Protein AF-A0A1D2N9V9-F1 (afdb_monomer)

Secondary structure (DSSP, 8-state):
-PPPP-PPP-------PPP----SPPEEEEEEE-SSS-EEEEEEPPPGGGTSS-------------

Radius of gyration: 24.59 Å; Cα contacts (8 Å, |Δi|>4): 58; chains: 1; bounding box: 45×29×79 Å

InterPro domains:
  IPR003961 Fibronectin type III [PF00041] (25-62)
  IPR003961 Fibronectin type III [PS50853] (25-66)
  IPR003961 Fibronectin type III [cd00063] (24-60)
  IPR013783 Immunoglobulin-like fold [G3DSA:2.60.40.10] (7-66)
  IPR036116 Fibronectin type III superfamily [SSF49265] (15-63)

Nearest PDB structures (foldseek):
  6tpu-assembly2_B  TM=9.549E-01  e=1.036E-01  Homo sapiens
  7y5r-assembly1_A  TM=8.983E-01  e=2.004E-01  Chelicerata

Sequence (66 aa):
MLQTPKTKCGTNLVVTTDGEPPSGPPQYVTVEPVSSTEFRISWQPPAKDHRHGQILGYSVGIKRTR

Foldseek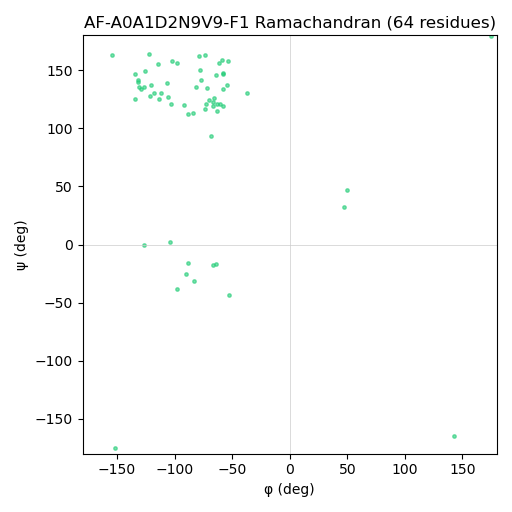 3Di:
DDDDPPDPDDDDDDDDDDADAFQFDWAPWDWDDPDPPDIDIDTHHGDPVRRSDDDPDDDDDDDDDD

Solvent-accessible surface area (backbone atoms only — not comparable to full-atom values): 4818 Å² total; per-residue (Å²): 134,87,84,75,83,84,74,81,77,82,81,84,83,84,85,81,80,84,67,50,79,56,80,47,65,68,33,79,75,47,78,43,81,74,52,100,88,43,70,51,74,48,66,42,72,37,58,77,92,28,28,47,55,80,88,89,78,86,86,86,84,88,80,88,84,131

Organism: Orchesella cincta (NCBI:txid48709)

pLDDT: mean 87.25, std 13.99, range [41.53, 97.62]

Structure (mmCIF, N/CA/C/O backbone):
data_AF-A0A1D2N9V9-F1
#
_entry.id   AF-A0A1D2N9V9-F1
#
loop_
_atom_site.group_PDB
_atom_site.id
_atom_site.type_symbol
_atom_site.label_atom_id
_atom_site.label_alt_id
_atom_site.label_comp_id
_atom_site.label_asym_id
_atom_site.label_entity_id
_atom_site.label_seq_id
_atom_site.pdbx_PDB_ins_code
_atom_site.Cartn_x
_atom_site.Cartn_y
_atom_site.Cartn_z
_atom_site.occupancy
_atom_site.B_iso_or_equiv
_atom_site.auth_seq_id
_atom_site.auth_comp_id
_atom_site.auth_asym_id
_atom_site.auth_atom_id
_atom_site.pdbx_PDB_model_num
ATOM 1 N N . MET A 1 1 ? 32.122 -14.365 -58.419 1.00 41.53 1 MET A N 1
ATOM 2 C CA . MET A 1 1 ? 30.885 -13.739 -57.902 1.00 41.53 1 MET A CA 1
ATOM 3 C C . MET A 1 1 ? 30.963 -13.777 -56.383 1.00 41.53 1 MET A C 1
ATOM 5 O O . MET A 1 1 ? 31.046 -14.870 -55.842 1.00 41.53 1 MET A O 1
ATOM 9 N N . LEU A 1 2 ? 31.084 -12.629 -55.712 1.00 44.47 2 LEU A N 1
ATOM 10 C CA . LEU A 1 2 ? 31.321 -12.572 -54.266 1.00 44.47 2 LEU A CA 1
ATOM 11 C C . LEU A 1 2 ? 30.111 -13.118 -53.490 1.00 44.47 2 LEU A C 1
ATOM 13 O O . LEU A 1 2 ? 28.999 -12.625 -53.666 1.00 44.47 2 LEU A O 1
ATOM 17 N N . GLN A 1 3 ? 30.326 -14.097 -52.608 1.00 48.78 3 GLN A N 1
ATOM 18 C CA . GLN A 1 3 ? 29.372 -14.398 -51.542 1.00 48.78 3 GLN A CA 1
ATOM 19 C C . GLN A 1 3 ? 29.473 -13.282 -50.499 1.00 48.78 3 GLN A C 1
ATOM 21 O O . GLN A 1 3 ? 30.525 -13.076 -49.896 1.00 48.78 3 GLN A O 1
ATOM 26 N N . THR A 1 4 ? 28.393 -12.527 -50.315 1.00 51.97 4 THR A N 1
ATOM 27 C CA . THR A 1 4 ? 28.313 -11.493 -49.283 1.00 51.97 4 THR A CA 1
ATOM 28 C C . THR A 1 4 ? 28.211 -12.135 -47.895 1.00 51.97 4 THR A C 1
ATOM 30 O O . THR A 1 4 ? 27.409 -13.056 -47.706 1.00 51.97 4 THR A O 1
ATOM 33 N N . PRO A 1 5 ? 28.974 -11.664 -46.891 1.00 59.03 5 PRO A N 1
ATOM 34 C CA . PRO A 1 5 ? 28.756 -12.087 -45.517 1.00 59.03 5 PRO A CA 1
ATOM 35 C C . PRO A 1 5 ? 27.397 -11.549 -45.048 1.00 59.03 5 PRO A C 1
ATOM 37 O O . PRO A 1 5 ? 27.137 -10.347 -45.091 1.00 59.03 5 PRO A O 1
ATOM 40 N N . LYS A 1 6 ? 26.502 -12.445 -44.616 1.00 62.28 6 LYS A N 1
ATOM 41 C CA . LYS A 1 6 ? 25.243 -12.079 -43.954 1.00 62.28 6 LYS A CA 1
ATOM 42 C C . LYS A 1 6 ? 25.579 -11.492 -42.582 1.00 62.28 6 LYS A C 1
ATOM 44 O O . LYS A 1 6 ? 25.758 -12.226 -41.614 1.00 62.28 6 LYS A O 1
ATOM 49 N N . THR A 1 7 ? 25.699 -10.171 -42.504 1.00 63.09 7 THR A N 1
ATOM 50 C CA . THR A 1 7 ? 25.895 -9.451 -41.243 1.00 63.09 7 THR A CA 1
ATOM 51 C C . THR A 1 7 ? 24.697 -9.714 -40.332 1.00 63.09 7 THR A C 1
ATOM 53 O O . THR A 1 7 ? 23.554 -9.459 -40.710 1.00 63.09 7 THR A O 1
ATOM 56 N N . LYS A 1 8 ? 24.952 -10.277 -39.146 1.00 71.94 8 LYS A N 1
ATOM 57 C CA . LYS A 1 8 ? 23.922 -10.595 -38.151 1.00 71.94 8 LYS A CA 1
ATOM 58 C C . LYS A 1 8 ? 23.174 -9.305 -37.778 1.00 71.94 8 LYS A C 1
ATOM 60 O O . LYS A 1 8 ? 23.794 -8.348 -37.321 1.00 71.94 8 LYS A O 1
ATOM 65 N N . CYS A 1 9 ? 21.864 -9.277 -38.018 1.00 59.81 9 CYS A N 1
ATOM 66 C CA . CYS A 1 9 ? 21.005 -8.124 -37.752 1.00 59.81 9 CYS A CA 1
ATOM 67 C C . CYS A 1 9 ? 20.938 -7.789 -36.255 1.00 59.81 9 CYS A C 1
ATOM 69 O O . CYS A 1 9 ? 20.986 -8.680 -35.407 1.00 59.81 9 CYS A O 1
ATOM 71 N N . GLY A 1 10 ? 20.829 -6.483 -35.992 1.00 69.25 10 GLY A N 1
ATOM 72 C CA . GLY A 1 10 ? 20.966 -5.802 -34.708 1.00 69.25 10 GLY A CA 1
ATOM 73 C C . GLY A 1 10 ? 20.409 -6.537 -33.493 1.00 69.25 10 GLY A C 1
ATOM 74 O O . GLY A 1 10 ? 19.256 -6.959 -33.453 1.00 69.25 10 GLY A O 1
ATOM 75 N N . THR A 1 11 ? 21.244 -6.627 -32.465 1.00 77.00 11 THR A N 1
ATOM 76 C CA . THR A 1 11 ? 20.828 -6.964 -31.107 1.00 77.00 11 THR A CA 1
ATOM 77 C C . THR A 1 11 ? 19.886 -5.880 -30.592 1.00 77.00 11 THR A C 1
ATOM 79 O O . THR A 1 11 ? 20.267 -4.712 -30.536 1.00 77.00 11 THR A O 1
ATOM 82 N N . ASN A 1 12 ? 18.660 -6.247 -30.219 1.00 80.00 12 ASN A N 1
ATOM 83 C CA . ASN A 1 12 ? 17.762 -5.343 -29.510 1.00 80.00 12 ASN A CA 1
ATOM 84 C C . ASN A 1 12 ? 18.394 -5.002 -28.149 1.00 80.00 12 ASN A C 1
ATOM 86 O O 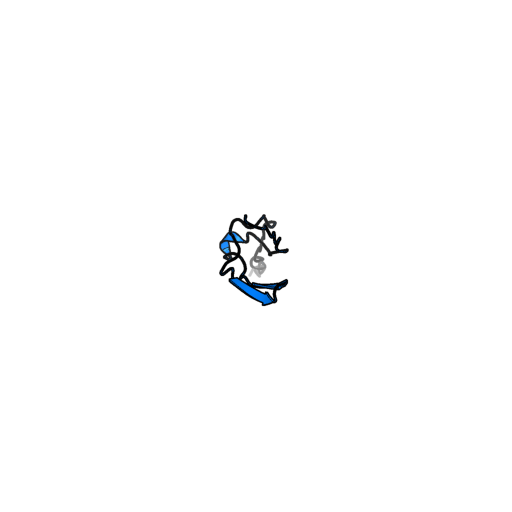. ASN A 1 12 ? 18.622 -5.896 -27.336 1.00 80.00 12 ASN A O 1
ATOM 90 N N . LEU A 1 13 ? 18.750 -3.732 -27.942 1.00 83.50 13 LEU A N 1
ATOM 91 C CA . LEU A 1 13 ? 19.302 -3.254 -26.678 1.00 83.50 13 LEU A CA 1
ATOM 92 C C . LEU A 1 13 ? 18.145 -2.834 -25.773 1.00 83.50 13 LEU A C 1
ATOM 94 O O . LEU A 1 13 ? 17.464 -1.849 -26.053 1.00 83.50 13 LEU A O 1
ATOM 98 N N . VAL A 1 14 ? 17.936 -3.582 -24.693 1.00 88.12 14 VAL A N 1
ATOM 99 C CA . VAL A 1 14 ? 17.005 -3.224 -23.620 1.00 88.12 14 VAL A CA 1
ATOM 100 C C . VAL A 1 14 ? 17.830 -2.700 -22.452 1.00 88.12 14 VAL A C 1
ATOM 102 O O . VAL A 1 14 ? 18.692 -3.408 -21.938 1.00 88.12 14 VAL A O 1
ATOM 105 N N . VAL A 1 15 ? 17.576 -1.457 -22.046 1.00 87.06 15 VAL A N 1
ATOM 106 C CA . VAL A 1 15 ? 18.215 -0.815 -20.889 1.00 87.06 15 VAL A CA 1
ATOM 107 C C . VAL A 1 15 ? 17.117 -0.419 -19.906 1.00 87.06 15 VAL A C 1
ATOM 109 O O . VAL A 1 15 ? 16.060 0.061 -20.311 1.00 87.06 15 VAL A O 1
ATOM 112 N N . THR A 1 16 ? 17.343 -0.649 -18.616 1.00 89.44 16 THR A N 1
ATOM 113 C CA . THR A 1 16 ? 16.422 -0.293 -17.529 1.00 89.44 16 THR A CA 1
ATOM 114 C C . THR A 1 16 ? 17.212 0.468 -16.475 1.00 89.44 16 THR A C 1
ATOM 116 O O . THR A 1 16 ? 18.333 0.079 -16.158 1.00 89.44 16 THR A O 1
ATOM 119 N N . THR 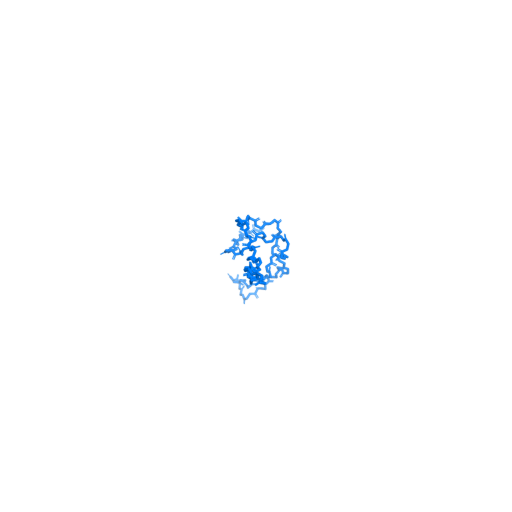A 1 17 ? 16.664 1.580 -15.993 1.00 90.88 17 THR A N 1
ATOM 120 C CA . THR A 1 17 ? 17.276 2.402 -14.944 1.00 90.88 17 THR A CA 1
ATOM 121 C C . THR A 1 17 ? 17.048 1.788 -13.566 1.00 90.88 17 THR A C 1
ATOM 123 O O . THR A 1 17 ? 16.143 0.970 -13.390 1.00 90.88 17 THR A O 1
ATOM 126 N N . ASP A 1 18 ? 17.835 2.219 -12.582 1.00 91.56 18 ASP A N 1
ATOM 127 C CA . ASP A 1 18 ? 17.580 1.879 -11.184 1.00 91.56 18 ASP A CA 1
ATOM 128 C C . ASP A 1 18 ? 16.220 2.428 -10.721 1.00 91.56 18 ASP A C 1
ATOM 130 O O . ASP A 1 18 ? 15.669 3.367 -11.303 1.00 91.56 18 ASP A O 1
ATOM 134 N N . GLY A 1 19 ? 15.659 1.800 -9.687 1.00 89.12 19 GLY A N 1
ATOM 135 C CA . GLY A 1 19 ? 14.403 2.239 -9.087 1.00 89.12 19 GLY A CA 1
ATOM 136 C C . GLY A 1 19 ? 14.586 3.452 -8.175 1.00 89.12 19 GLY A C 1
ATOM 137 O O . GLY A 1 19 ? 15.617 3.602 -7.522 1.00 89.12 19 GLY A O 1
ATOM 138 N N . GLU A 1 20 ? 13.549 4.274 -8.072 1.00 91.56 20 GLU A N 1
ATOM 139 C CA . GLU A 1 20 ? 13.497 5.442 -7.191 1.00 91.56 20 GLU A CA 1
ATOM 140 C C . GLU A 1 20 ? 12.315 5.357 -6.210 1.00 91.56 20 GLU A C 1
ATOM 142 O O . GLU A 1 20 ? 11.388 4.563 -6.410 1.00 91.56 20 GLU A O 1
ATOM 147 N N . PRO A 1 21 ? 12.306 6.172 -5.136 1.00 90.38 21 PRO A N 1
ATOM 148 C CA . PRO A 1 21 ? 11.150 6.281 -4.259 1.00 90.38 21 PRO A CA 1
ATOM 149 C C . PRO A 1 21 ? 9.871 6.640 -5.040 1.00 90.38 21 PRO A C 1
ATOM 151 O O . PRO A 1 21 ? 9.908 7.535 -5.893 1.00 90.38 21 PRO A O 1
ATOM 154 N N . PRO A 1 22 ? 8.725 6.003 -4.729 1.00 93.06 22 PRO A N 1
ATOM 155 C CA . PRO A 1 22 ? 7.453 6.373 -5.332 1.00 93.06 22 PRO A CA 1
ATOM 156 C C . PRO A 1 22 ? 7.122 7.843 -5.058 1.00 93.06 22 PRO A C 1
ATOM 158 O O . PRO A 1 22 ? 7.214 8.308 -3.922 1.00 93.06 22 PR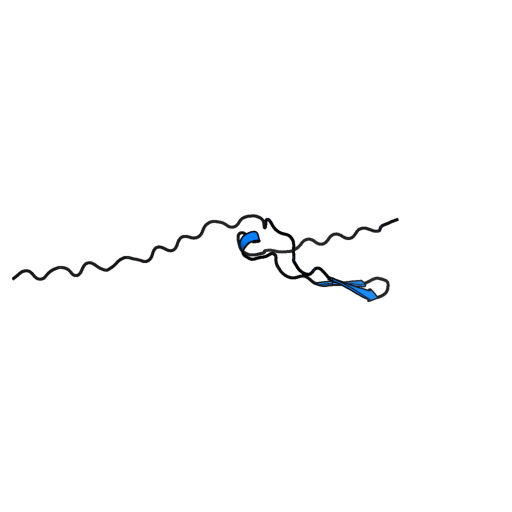O A O 1
ATOM 161 N N . SER A 1 23 ? 6.698 8.565 -6.092 1.00 94.50 23 SER A N 1
ATOM 162 C CA . SER A 1 23 ? 6.330 9.985 -6.002 1.00 94.50 23 SER A CA 1
ATOM 163 C C . SER A 1 23 ? 4.859 10.207 -5.640 1.00 94.50 23 SER A C 1
ATOM 165 O O . SER A 1 23 ? 4.476 11.307 -5.244 1.00 94.50 23 SER A O 1
ATOM 167 N N . GLY A 1 24 ? 4.027 9.172 -5.776 1.00 92.88 24 GLY A N 1
ATOM 168 C CA . GLY A 1 24 ? 2.581 9.244 -5.574 1.00 92.88 24 GLY A CA 1
ATOM 169 C C . GLY A 1 24 ? 2.085 8.425 -4.376 1.00 92.88 24 GLY A C 1
ATOM 170 O O . GLY A 1 24 ? 2.716 7.435 -3.995 1.00 92.88 24 GLY A O 1
ATOM 171 N N . PRO A 1 25 ? 0.927 8.793 -3.796 1.00 94.69 25 PRO A N 1
ATOM 172 C CA . PRO A 1 25 ? 0.337 8.069 -2.676 1.00 94.69 25 PRO A CA 1
ATOM 173 C C . PRO A 1 25 ? -0.294 6.729 -3.110 1.00 94.69 25 PRO A C 1
ATOM 175 O O . PRO A 1 25 ? -0.597 6.529 -4.292 1.00 94.69 25 PRO A O 1
ATOM 178 N N . PRO A 1 26 ? -0.559 5.810 -2.160 1.00 96.88 26 PRO A N 1
ATOM 179 C CA . PRO A 1 26 ? -1.462 4.684 -2.384 1.00 96.88 26 PRO A CA 1
ATOM 180 C C . PRO A 1 26 ? -2.858 5.166 -2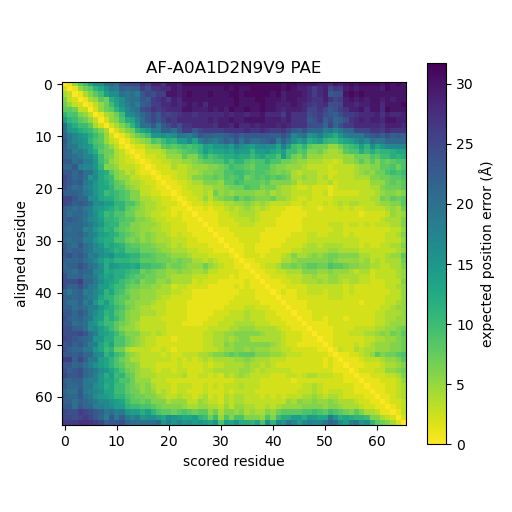.797 1.00 96.88 26 PRO A C 1
ATOM 182 O O . PRO A 1 26 ? -3.333 6.208 -2.346 1.00 96.88 26 PRO A O 1
ATOM 185 N N . GLN A 1 27 ? -3.527 4.393 -3.646 1.00 97.12 27 GLN A N 1
ATOM 186 C CA . GLN A 1 27 ? -4.853 4.730 -4.164 1.00 97.12 27 GLN A CA 1
ATOM 187 C C . GLN A 1 27 ? -5.947 4.015 -3.367 1.00 97.12 27 GLN A C 1
ATOM 189 O O . GLN A 1 27 ? -5.700 2.965 -2.779 1.00 97.12 27 GLN A O 1
ATOM 194 N N . TYR A 1 28 ? -7.166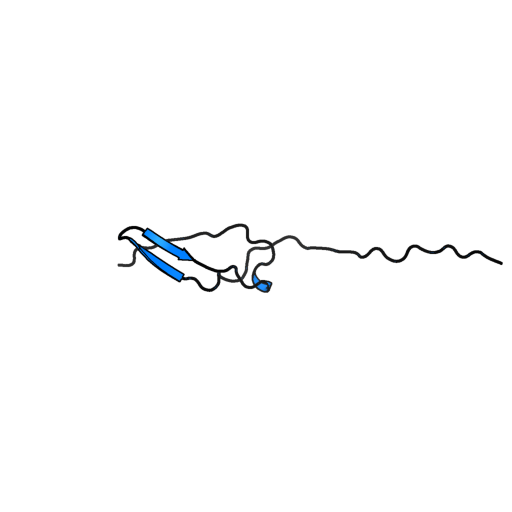 4.562 -3.378 1.00 97.38 28 TYR A N 1
ATOM 195 C CA . TYR A 1 28 ? -8.356 3.937 -2.781 1.00 97.38 28 TYR A CA 1
ATOM 196 C C . TYR A 1 28 ? -8.148 3.446 -1.338 1.00 97.38 28 TYR A C 1
ATOM 198 O O . TYR A 1 28 ? -8.499 2.318 -0.997 1.00 97.38 28 TYR A O 1
ATOM 206 N N . VAL A 1 29 ? -7.545 4.288 -0.494 1.00 97.00 29 VAL A N 1
ATOM 207 C CA . VAL A 1 29 ? -7.340 3.969 0.922 1.00 97.00 29 VAL A CA 1
ATOM 208 C C . VAL A 1 29 ? -8.696 3.900 1.620 1.00 97.00 29 VAL A C 1
ATOM 210 O O . VAL A 1 29 ? -9.435 4.882 1.660 1.00 97.00 29 VAL A O 1
ATOM 213 N N . THR A 1 30 ? -9.011 2.738 2.178 1.00 97.31 30 THR A N 1
ATOM 214 C CA . THR A 1 30 ? -10.233 2.482 2.945 1.00 97.31 30 THR A CA 1
ATOM 215 C C . THR A 1 30 ? -9.879 1.916 4.312 1.00 97.31 30 THR A C 1
ATOM 217 O O . THR A 1 30 ? -8.862 1.239 4.483 1.00 97.31 30 THR A O 1
ATOM 220 N N . VAL A 1 31 ? -10.720 2.225 5.297 1.00 96.25 31 VAL A N 1
ATOM 221 C CA . VAL A 1 31 ? -10.580 1.763 6.676 1.00 96.25 31 VAL A CA 1
ATOM 222 C C . VAL A 1 31 ? -11.941 1.284 7.144 1.00 96.25 31 VAL A C 1
ATOM 224 O O . VAL A 1 31 ? -12.915 2.033 7.099 1.00 96.25 31 VAL A O 1
ATOM 227 N N . GLU A 1 32 ? -11.999 0.049 7.615 1.00 97.06 32 GLU A N 1
ATOM 228 C CA . GLU A 1 32 ? -13.209 -0.570 8.136 1.00 97.06 32 GLU A CA 1
ATOM 229 C C . GLU A 1 32 ? -12.971 -0.995 9.591 1.00 97.06 32 GLU A C 1
ATOM 231 O O . GLU A 1 32 ? -11.980 -1.677 9.873 1.00 97.06 32 GLU A O 1
ATOM 236 N N . PRO A 1 33 ? -13.840 -0.602 10.539 1.00 95.75 33 PRO A N 1
ATOM 237 C CA . PRO A 1 33 ? -13.754 -1.093 11.906 1.00 95.75 33 PRO A CA 1
ATOM 238 C C . PRO A 1 33 ? -14.155 -2.570 11.936 1.00 95.75 33 PRO A C 1
ATOM 240 O O . PRO A 1 33 ? -15.241 -2.935 11.487 1.00 95.75 33 PRO A O 1
ATOM 243 N N . VAL A 1 34 ? -13.277 -3.418 12.464 1.00 97.19 34 VAL A N 1
ATOM 244 C CA . VAL A 1 34 ? -13.543 -4.857 12.627 1.00 97.19 34 VAL A CA 1
ATOM 245 C C . VAL A 1 34 ? -14.006 -5.145 14.054 1.00 97.19 34 VAL A C 1
ATOM 247 O O . VAL A 1 34 ? -14.916 -5.943 14.265 1.00 97.19 34 VAL A O 1
ATOM 250 N N . SER A 1 35 ? -13.419 -4.461 15.038 1.00 95.88 35 SER A N 1
ATOM 251 C CA . SER A 1 35 ? -13.788 -4.555 16.453 1.00 95.88 35 SER A CA 1
ATOM 252 C C . SER A 1 35 ? -13.474 -3.244 17.186 1.00 95.88 35 SER A C 1
ATOM 254 O O . SER A 1 35 ? -13.055 -2.262 16.574 1.00 95.88 35 SER A O 1
ATOM 256 N N . SER A 1 36 ? -13.659 -3.203 18.510 1.00 93.44 36 SER A N 1
ATOM 257 C CA . SER A 1 36 ? -13.296 -2.034 19.328 1.00 93.44 36 SER A CA 1
ATOM 258 C C . SER A 1 36 ? -11.790 -1.738 19.344 1.00 93.44 36 SER A C 1
ATOM 260 O O . SER A 1 36 ? -11.398 -0.633 19.720 1.00 93.44 36 SER A O 1
ATOM 262 N N . THR A 1 37 ? -10.951 -2.699 18.942 1.00 93.50 37 THR A N 1
ATOM 263 C CA . THR A 1 37 ? -9.484 -2.587 18.963 1.00 93.50 37 THR A CA 1
ATOM 264 C C . THR A 1 37 ? -8.821 -2.882 17.621 1.00 93.50 37 THR A C 1
ATOM 266 O O . THR A 1 37 ? -7.599 -2.799 17.529 1.00 93.50 37 THR A O 1
ATOM 269 N N . GLU A 1 38 ? -9.584 -3.217 16.579 1.00 94.62 38 GLU A N 1
ATOM 270 C CA . GLU A 1 38 ? -9.033 -3.638 15.289 1.00 94.62 38 GLU A CA 1
ATOM 271 C C . GLU A 1 38 ? -9.686 -2.919 14.113 1.00 94.62 38 GLU A C 1
ATOM 273 O O . GLU A 1 38 ? -10.907 -2.753 14.038 1.00 94.62 38 GLU A O 1
ATOM 278 N N . PHE A 1 39 ? -8.842 -2.559 13.148 1.00 95.31 39 PHE A N 1
ATOM 279 C CA . PHE A 1 39 ? -9.239 -1.936 11.894 1.00 95.31 39 PHE A CA 1
ATOM 280 C C . PHE A 1 39 ? -8.664 -2.730 10.727 1.00 95.31 39 PHE A C 1
ATOM 282 O O . PHE A 1 39 ? -7.478 -3.068 10.718 1.00 95.31 39 PHE A O 1
ATOM 289 N N . ARG A 1 40 ? -9.487 -2.971 9.709 1.00 96.56 40 ARG A N 1
ATOM 290 C CA . ARG A 1 40 ? -9.042 -3.473 8.413 1.00 96.56 40 ARG A CA 1
ATOM 291 C C . ARG A 1 40 ? -8.759 -2.285 7.511 1.00 96.56 40 ARG A C 1
ATOM 293 O O . ARG A 1 40 ? -9.648 -1.487 7.234 1.00 96.56 40 ARG A O 1
ATOM 300 N N . ILE A 1 41 ? -7.519 -2.175 7.055 1.00 96.69 41 ILE A N 1
ATOM 301 C CA . ILE A 1 41 ? -7.081 -1.109 6.156 1.00 96.69 41 ILE A CA 1
ATOM 302 C C . ILE A 1 41 ? -6.760 -1.750 4.808 1.00 96.69 41 ILE A C 1
ATOM 304 O O . ILE A 1 41 ? -6.038 -2.746 4.760 1.00 96.69 41 ILE A O 1
ATOM 308 N N . SER A 1 42 ? -7.293 -1.196 3.722 1.00 97.31 42 SER A N 1
ATOM 309 C CA . SER A 1 42 ? -6.990 -1.670 2.371 1.00 97.31 42 SER A CA 1
ATOM 310 C C . SER A 1 42 ? -6.693 -0.508 1.429 1.00 97.31 42 SER A C 1
ATOM 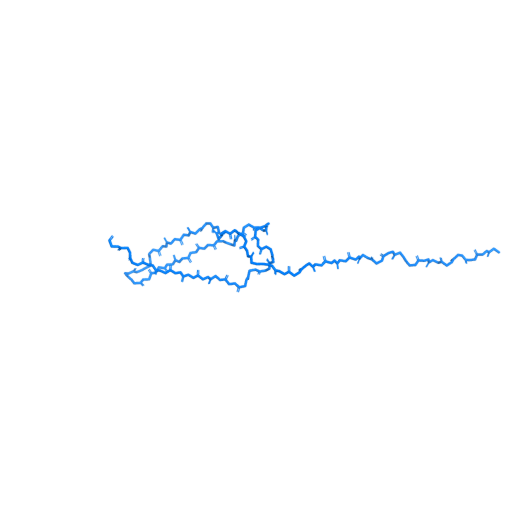312 O O . SER A 1 42 ? -7.214 0.594 1.598 1.00 97.31 42 SER A O 1
ATOM 314 N N . TRP A 1 43 ? -5.799 -0.738 0.471 1.00 97.62 43 TRP A N 1
ATOM 315 C CA . TRP A 1 43 ? -5.375 0.251 -0.515 1.00 97.62 43 TRP A CA 1
ATOM 316 C C . TRP A 1 43 ? -4.882 -0.438 -1.787 1.00 97.62 43 TRP A C 1
ATOM 318 O O . TRP A 1 43 ? -4.543 -1.623 -1.795 1.00 97.62 43 TRP A O 1
ATOM 328 N N . GLN A 1 44 ? -4.806 0.330 -2.867 1.00 97.12 44 GLN A N 1
ATOM 329 C CA . GLN A 1 44 ? -4.166 -0.053 -4.117 1.00 97.12 44 GLN A CA 1
ATOM 330 C C . GLN A 1 44 ? -2.784 0.607 -4.256 1.00 97.12 44 GLN A C 1
ATOM 332 O O . GLN A 1 44 ? -2.520 1.647 -3.641 1.00 97.12 44 GLN A O 1
ATOM 337 N N . PRO A 1 45 ? -1.884 0.046 -5.084 1.00 95.25 45 PRO A N 1
ATOM 338 C CA . PRO A 1 45 ? -0.592 0.662 -5.355 1.00 95.25 45 PRO A CA 1
ATOM 339 C C . PRO A 1 45 ? -0.724 2.070 -5.949 1.00 95.25 45 PRO A C 1
ATOM 341 O O . PRO A 1 45 ? -1.743 2.359 -6.582 1.00 9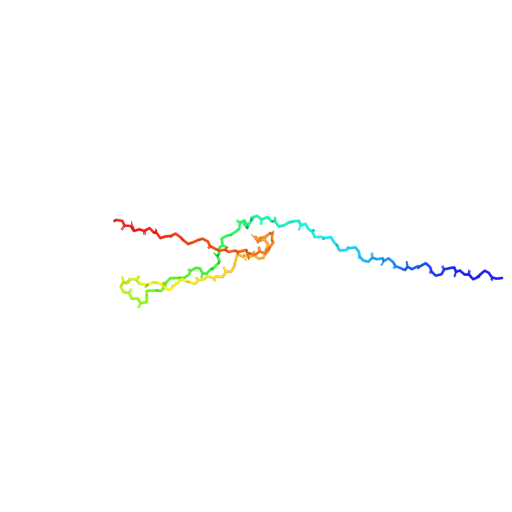5.25 45 PRO A O 1
ATOM 344 N N . PRO A 1 46 ? 0.317 2.917 -5.845 1.00 96.06 46 PRO A N 1
ATOM 345 C CA . PRO A 1 46 ? 0.383 4.164 -6.605 1.00 96.06 46 PRO A CA 1
ATOM 346 C C . PRO A 1 46 ? 0.188 3.924 -8.111 1.00 96.06 46 PRO A C 1
ATOM 348 O O . PRO A 1 46 ? 0.407 2.810 -8.618 1.00 96.06 46 PRO A O 1
ATOM 351 N N . ALA A 1 47 ? -0.218 4.957 -8.852 1.00 95.50 47 ALA A N 1
ATOM 352 C CA . ALA A 1 47 ? -0.314 4.867 -10.309 1.00 95.50 47 ALA A CA 1
ATOM 353 C C . ALA A 1 47 ? 1.052 4.489 -10.905 1.00 95.50 47 ALA A C 1
ATOM 355 O O . ALA A 1 47 ? 2.082 4.842 -10.337 1.00 95.50 47 ALA A O 1
ATOM 356 N N . LYS A 1 48 ? 1.074 3.736 -12.015 1.00 92.81 48 LYS A N 1
ATOM 357 C CA . LYS A 1 48 ? 2.314 3.160 -12.580 1.00 92.81 48 LYS A CA 1
ATOM 358 C C . LYS A 1 48 ? 3.406 4.209 -12.797 1.00 92.81 48 LYS A C 1
ATOM 360 O O . LYS A 1 48 ? 4.539 3.972 -12.388 1.00 92.81 48 LYS A O 1
ATOM 365 N N . ASP A 1 49 ? 3.024 5.366 -13.322 1.00 94.25 49 ASP A N 1
ATOM 366 C CA . ASP A 1 49 ? 3.933 6.476 -13.622 1.00 94.25 49 ASP A CA 1
ATOM 367 C C . ASP A 1 49 ? 4.547 7.101 -12.360 1.00 94.25 49 ASP A C 1
ATOM 369 O O . ASP A 1 49 ? 5.587 7.739 -12.429 1.00 94.25 49 ASP A O 1
ATOM 373 N N . HIS A 1 50 ? 3.953 6.852 -11.189 1.00 93.94 50 HIS A N 1
ATOM 374 C CA . HIS A 1 50 ? 4.408 7.354 -9.894 1.00 93.94 50 HIS A CA 1
ATOM 375 C C . HIS A 1 50 ? 5.124 6.308 -9.030 1.00 93.94 50 HIS A C 1
ATOM 377 O O . HIS A 1 50 ? 5.465 6.599 -7.884 1.00 93.94 50 HIS A O 1
ATOM 383 N N . ARG A 1 51 ? 5.324 5.075 -9.520 1.00 93.00 51 ARG A N 1
ATOM 384 C CA . ARG A 1 51 ? 6.017 4.023 -8.745 1.00 93.00 51 ARG A CA 1
ATOM 385 C C . ARG A 1 51 ? 7.531 4.117 -8.845 1.00 93.00 51 ARG A C 1
ATOM 387 O O . ARG A 1 51 ? 8.199 3.685 -7.920 1.00 93.00 51 ARG A O 1
ATOM 394 N N . HIS A 1 52 ? 8.021 4.598 -9.991 1.00 92.19 52 HIS A N 1
ATOM 395 C CA . HIS A 1 52 ? 9.439 4.664 -10.357 1.00 92.19 52 HIS A CA 1
ATOM 396 C C . HIS A 1 52 ? 10.220 3.361 -10.087 1.00 92.19 52 HIS A C 1
ATOM 398 O O . HIS A 1 52 ? 11.396 3.380 -9.749 1.00 92.19 52 HIS A O 1
ATOM 404 N N . GLY A 1 53 ? 9.561 2.207 -10.215 1.00 91.12 53 GLY A N 1
ATOM 405 C CA . GLY A 1 53 ? 10.138 0.912 -9.873 1.00 91.12 53 GLY A CA 1
ATOM 406 C C . GLY A 1 53 ? 9.121 -0.031 -9.237 1.00 91.12 53 GLY A C 1
ATOM 407 O O . GLY A 1 53 ? 7.903 0.166 -9.320 1.00 91.12 53 GLY A O 1
ATOM 408 N N . GLN A 1 54 ? 9.626 -1.094 -8.614 1.00 92.06 54 GLN A N 1
ATOM 409 C CA . GLN A 1 54 ? 8.815 -2.045 -7.861 1.00 92.06 54 GLN A CA 1
ATOM 410 C C . GLN A 1 54 ? 8.522 -1.510 -6.454 1.00 92.06 54 GLN A C 1
ATOM 412 O O . GLN A 1 54 ? 9.415 -1.039 -5.758 1.00 92.06 54 GLN A O 1
ATOM 417 N N . ILE A 1 55 ? 7.271 -1.637 -6.004 1.00 93.50 55 ILE A N 1
ATOM 418 C CA . ILE A 1 55 ? 6.899 -1.289 -4.629 1.00 93.50 55 ILE A CA 1
ATOM 419 C C . ILE A 1 55 ? 7.447 -2.350 -3.671 1.00 93.50 55 ILE A C 1
ATOM 421 O O . ILE A 1 55 ? 7.097 -3.524 -3.784 1.00 93.50 55 ILE A O 1
ATOM 425 N N . LEU A 1 56 ? 8.287 -1.922 -2.726 1.00 93.88 56 LEU A N 1
ATOM 426 C CA . LEU A 1 56 ? 8.946 -2.807 -1.758 1.00 93.88 56 LEU A CA 1
ATOM 427 C C . LEU A 1 56 ? 8.139 -2.999 -0.466 1.00 93.88 56 LEU A C 1
ATOM 429 O O . LEU A 1 56 ? 8.286 -4.017 0.204 1.00 93.88 56 LEU A O 1
ATOM 433 N N . GLY A 1 57 ? 7.279 -2.042 -0.109 1.00 94.31 57 GLY A N 1
ATO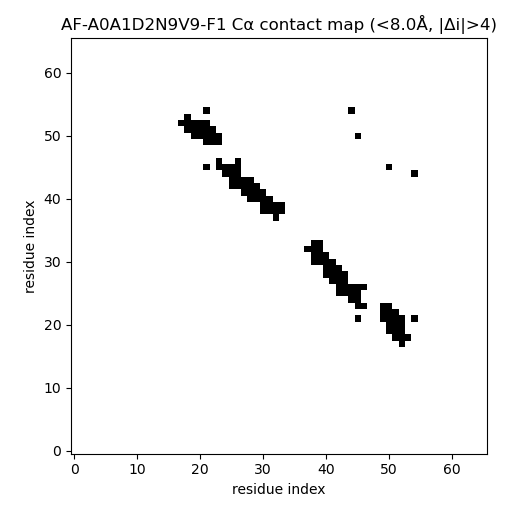M 434 C CA . GLY A 1 57 ? 6.469 -2.110 1.105 1.00 94.31 57 GLY A CA 1
ATOM 435 C C . GLY A 1 57 ? 5.659 -0.842 1.366 1.00 94.31 57 GLY A C 1
ATOM 436 O O . GLY A 1 57 ? 5.727 0.124 0.606 1.00 94.31 57 GLY A O 1
ATOM 437 N N . TYR A 1 58 ? 4.897 -0.863 2.460 1.00 94.31 58 TYR A N 1
ATOM 438 C CA . TYR A 1 58 ? 4.080 0.254 2.933 1.00 94.31 58 TYR A CA 1
ATOM 439 C C . TYR A 1 58 ? 4.320 0.484 4.425 1.00 94.31 58 TYR A C 1
ATOM 441 O O . TYR A 1 58 ? 4.413 -0.474 5.191 1.00 94.31 58 TYR A O 1
ATOM 449 N N . SER A 1 59 ? 4.359 1.751 4.834 1.00 92.75 59 SER A N 1
ATOM 450 C CA . SER A 1 59 ? 4.435 2.151 6.242 1.00 92.75 59 SER A CA 1
ATOM 451 C C . SER A 1 59 ? 3.080 2.679 6.696 1.00 92.75 59 SER A C 1
ATOM 453 O O . SER A 1 59 ? 2.528 3.584 6.071 1.00 92.75 59 SER A O 1
ATOM 455 N N . VAL A 1 60 ? 2.550 2.134 7.791 1.00 93.06 60 VAL A N 1
ATOM 456 C CA . VAL A 1 60 ? 1.247 2.523 8.348 1.00 93.06 60 VAL A CA 1
ATOM 457 C C . VAL A 1 60 ? 1.457 3.197 9.700 1.00 93.06 60 VAL A C 1
ATOM 459 O O . VAL A 1 60 ? 2.089 2.630 10.588 1.00 93.06 60 VAL A O 1
ATOM 462 N N . GLY A 1 61 ? 0.923 4.410 9.857 1.00 92.69 61 GLY A N 1
ATOM 463 C CA . GLY A 1 61 ? 0.961 5.170 11.105 1.00 92.69 61 GLY A CA 1
ATOM 464 C C . GLY A 1 61 ? -0.443 5.434 11.636 1.00 92.69 61 GLY A C 1
ATOM 465 O O . GLY A 1 61 ? -1.302 5.923 10.904 1.00 92.69 61 GLY A O 1
ATOM 466 N N . ILE A 1 62 ? -0.669 5.142 12.916 1.00 91.12 62 ILE A N 1
ATOM 467 C CA . ILE A 1 62 ? -1.927 5.434 13.612 1.00 91.12 62 ILE A CA 1
ATOM 468 C C . ILE A 1 62 ? -1.728 6.601 14.580 1.00 91.12 62 ILE A C 1
ATOM 470 O O . ILE A 1 62 ? -0.715 6.683 15.273 1.00 91.12 62 ILE A O 1
ATOM 474 N N . LYS A 1 63 ? -2.703 7.512 14.643 1.00 92.94 63 LYS A N 1
ATOM 475 C CA . LYS A 1 63 ? -2.726 8.602 15.628 1.00 92.94 63 LYS A CA 1
ATOM 476 C C . LYS A 1 63 ? -4.092 8.671 16.296 1.00 92.94 63 LYS A C 1
ATOM 478 O O . LYS A 1 63 ? -5.117 8.618 15.621 1.00 92.94 63 LYS A O 1
ATOM 483 N N . ARG A 1 64 ? -4.108 8.819 17.621 1.00 90.00 64 ARG A N 1
ATOM 484 C CA . ARG A 1 64 ? -5.337 9.084 18.373 1.00 90.00 64 ARG A CA 1
ATOM 485 C C . ARG A 1 64 ? -5.616 10.587 18.344 1.00 90.00 64 ARG A C 1
ATOM 487 O O . ARG A 1 64 ? -4.852 11.361 18.916 1.00 90.00 64 ARG A O 1
ATOM 494 N N . THR A 1 65 ? -6.692 10.991 17.681 1.00 83.69 65 THR A N 1
ATOM 495 C CA . THR A 1 65 ? -7.163 12.385 17.682 1.00 83.69 65 THR A CA 1
ATOM 496 C C . THR A 1 65 ? -7.880 12.684 19.007 1.00 83.69 65 THR A C 1
ATOM 498 O O . THR A 1 65 ? -8.523 11.791 19.562 1.00 83.69 65 THR A O 1
ATOM 501 N N . ARG A 1 66 ? -7.692 13.892 19.553 1.00 74.12 66 ARG A N 1
ATOM 502 C CA . ARG A 1 66 ? -8.334 14.375 20.789 1.00 74.12 66 ARG A CA 1
ATOM 503 C C . ARG A 1 66 ? -9.575 15.191 20.474 1.00 74.12 66 ARG A C 1
ATOM 505 O O . ARG A 1 66 ? -9.554 15.852 19.413 1.00 74.12 66 ARG A O 1
#

Mean predicted aligned error: 9.4 Å